Protein AF-A0A4Q3SKB2-F1 (afdb_monomer_lite)

Secondary structure (DSSP, 8-state):
-HHHHHHHHHHHHHHHHHHHHHTTTS-TTSS-GGGGGSGGGHHHHHHHHHHHHHHHHHHHHHHHHH-SS---HHHHHHHHHHHHHHHHHHHSPPPPTTSPPPHHHHHHHHHHHHHHHHHHHHHHHHHHHHHHHHTT------

Radius of gyration: 17.15 Å; chains: 1; bounding box: 40×31×46 Å

Foldseek 3Di:
DVVLLVVLVVVLVVLLVVLCVVPVVDDPPPDDPLCCCDPPNVVSVLVSLVSQLPNLQVVLVCQVPVVVPPFPNLLSVLSNQLNQLSVQLNVARADPPPDDDDPSNVSNVVSVCSNVVSVVVSCVRCVVSVVCVVVVNRDPPD

Structure (mmCIF, N/CA/C/O backbone):
data_AF-A0A4Q3SKB2-F1
#
_entry.id   AF-A0A4Q3SKB2-F1
#
loop_
_atom_site.group_PDB
_atom_site.id
_atom_site.type_symbol
_atom_site.label_atom_id
_atom_site.label_alt_id
_atom_site.label_comp_id
_atom_site.label_asym_id
_atom_site.label_entity_id
_atom_site.label_seq_id
_atom_site.pdbx_PDB_ins_code
_atom_site.Cartn_x
_atom_site.Cartn_y
_atom_site.Cartn_z
_atom_site.occupancy
_atom_site.B_iso_or_equiv
_atom_site.auth_seq_id
_atom_site.auth_comp_id
_atom_site.auth_asym_id
_atom_site.auth_atom_id
_atom_site.pdbx_PDB_model_num
ATOM 1 N N . MET A 1 1 ? 15.480 -12.368 -3.741 1.00 61.91 1 MET A N 1
ATOM 2 C CA . MET A 1 1 ? 14.485 -11.506 -3.061 1.00 61.91 1 MET A CA 1
ATOM 3 C C . MET A 1 1 ? 13.100 -11.570 -3.708 1.00 61.91 1 MET A C 1
ATOM 5 O O . MET A 1 1 ? 12.123 -11.390 -2.999 1.00 61.91 1 MET A O 1
ATOM 9 N N . GLU A 1 2 ? 12.975 -11.927 -4.993 1.00 67.31 2 GLU A N 1
ATOM 10 C CA . GLU A 1 2 ? 11.687 -11.900 -5.724 1.00 67.31 2 GLU A CA 1
ATOM 11 C C . GLU A 1 2 ? 10.649 -12.825 -5.106 1.00 67.31 2 GLU A C 1
ATOM 13 O O . GLU A 1 2 ? 9.533 -12.415 -4.807 1.00 67.31 2 GLU A O 1
ATOM 18 N N . LYS A 1 3 ? 11.068 -14.055 -4.794 1.00 75.31 3 LYS A N 1
ATOM 19 C CA . LYS A 1 3 ? 10.234 -15.040 -4.100 1.00 75.31 3 LYS A CA 1
ATOM 20 C C . LYS A 1 3 ? 9.759 -14.548 -2.730 1.00 75.31 3 LYS A C 1
ATOM 22 O O . LYS A 1 3 ? 8.687 -14.942 -2.295 1.00 75.31 3 LYS A O 1
ATOM 27 N N . VAL A 1 4 ? 10.530 -13.682 -2.064 1.00 74.94 4 VAL A N 1
ATOM 28 C CA . VAL A 1 4 ? 10.177 -13.117 -0.753 1.00 74.94 4 VAL A CA 1
ATOM 29 C C . VAL A 1 4 ? 9.115 -12.034 -0.915 1.00 74.94 4 VAL A C 1
ATOM 31 O O . VAL A 1 4 ? 8.103 -12.091 -0.227 1.00 74.94 4 VAL A O 1
ATOM 34 N N . ALA A 1 5 ? 9.294 -11.097 -1.851 1.00 72.81 5 ALA A N 1
ATOM 35 C CA . ALA A 1 5 ? 8.279 -10.086 -2.148 1.00 72.81 5 ALA A CA 1
ATOM 36 C C . ALA A 1 5 ? 6.961 -10.737 -2.593 1.00 72.81 5 ALA A C 1
ATOM 38 O O . ALA A 1 5 ? 5.908 -10.440 -2.033 1.00 72.81 5 ALA A O 1
ATOM 39 N N . ALA A 1 6 ? 7.027 -11.691 -3.527 1.00 78.25 6 ALA A N 1
ATOM 40 C CA . ALA A 1 6 ? 5.861 -12.436 -3.993 1.00 78.25 6 ALA A CA 1
ATOM 41 C C . ALA A 1 6 ? 5.174 -13.211 -2.857 1.00 78.25 6 ALA A C 1
ATOM 43 O O . ALA A 1 6 ? 3.952 -13.166 -2.738 1.00 78.25 6 ALA A O 1
ATOM 44 N N . ALA A 1 7 ? 5.944 -13.870 -1.983 1.00 78.00 7 ALA A N 1
ATOM 45 C CA . ALA A 1 7 ? 5.390 -14.561 -0.822 1.00 78.00 7 ALA A CA 1
ATOM 46 C C . ALA A 1 7 ? 4.714 -13.596 0.160 1.00 78.00 7 ALA A C 1
ATOM 48 O O . ALA A 1 7 ? 3.652 -13.924 0.679 1.00 78.00 7 ALA A O 1
ATOM 49 N N . LEU A 1 8 ? 5.282 -12.409 0.397 1.00 77.94 8 LEU A N 1
ATOM 50 C CA . LEU A 1 8 ? 4.681 -11.406 1.280 1.00 77.94 8 LEU A CA 1
ATOM 51 C C . LEU A 1 8 ? 3.385 -10.826 0.697 1.00 77.94 8 LEU A C 1
ATOM 53 O O . LEU A 1 8 ? 2.404 -10.705 1.423 1.00 77.94 8 LEU A O 1
ATOM 57 N N . TYR A 1 9 ? 3.339 -10.536 -0.606 1.00 80.25 9 TYR A N 1
ATOM 58 C CA . TYR A 1 9 ? 2.095 -10.114 -1.261 1.00 80.25 9 TYR A CA 1
ATOM 59 C C . TYR A 1 9 ? 1.049 -11.237 -1.290 1.00 80.25 9 TYR A C 1
ATOM 61 O O . TYR A 1 9 ? -0.131 -10.989 -1.047 1.00 80.25 9 TYR A O 1
ATOM 69 N N . GLY A 1 10 ? 1.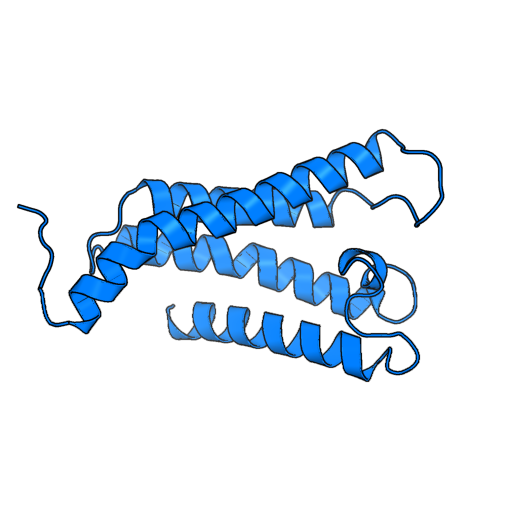468 -12.485 -1.514 1.00 80.75 10 GLY A N 1
ATOM 70 C CA . GLY A 1 10 ? 0.589 -13.649 -1.384 1.00 80.75 10 GLY A CA 1
ATOM 71 C C . GLY A 1 10 ? 0.046 -13.805 0.039 1.00 80.75 10 GLY A C 1
ATOM 72 O O . GLY A 1 10 ? -1.136 -14.085 0.229 1.00 80.75 10 GLY A O 1
ATOM 73 N N . LEU A 1 11 ? 0.881 -13.557 1.049 1.00 81.31 11 LEU A N 1
ATOM 74 C CA . LEU A 1 11 ? 0.485 -13.581 2.452 1.00 81.31 11 LEU A CA 1
ATOM 75 C C . LEU A 1 11 ? -0.523 -12.467 2.783 1.00 81.31 11 LEU A C 1
ATOM 77 O O . LEU A 1 11 ? -1.493 -12.734 3.490 1.00 81.31 11 LEU A O 1
ATOM 81 N N . ASP A 1 12 ? -0.354 -11.260 2.232 1.00 81.19 12 ASP A N 1
ATOM 82 C CA . ASP A 1 12 ? -1.330 -10.166 2.357 1.00 81.19 12 ASP A CA 1
ATOM 83 C C . ASP A 1 12 ? -2.716 -10.599 1.837 1.00 81.19 12 ASP A C 1
ATOM 85 O O . ASP A 1 12 ? -3.727 -10.385 2.512 1.00 81.19 12 ASP A O 1
ATOM 89 N N . LEU A 1 13 ? -2.774 -11.281 0.685 1.00 83.94 13 LEU A N 1
ATOM 90 C CA . LEU A 1 13 ? -4.027 -11.817 0.132 1.00 83.94 13 LEU A CA 1
ATOM 91 C C . LEU A 1 13 ? -4.644 -12.897 1.030 1.00 83.94 13 LEU A C 1
ATOM 93 O O . LEU A 1 13 ? -5.858 -12.901 1.255 1.00 83.94 13 LEU A O 1
ATOM 97 N N . LEU A 1 14 ? -3.821 -13.788 1.587 1.00 85.00 14 LEU A N 1
ATOM 98 C CA . LEU A 1 14 ? -4.281 -14.807 2.531 1.00 85.00 14 LEU A CA 1
ATOM 99 C C . LEU A 1 14 ? -4.829 -14.187 3.819 1.00 85.00 14 LEU A C 1
ATOM 101 O O . LEU A 1 14 ? -5.830 -14.676 4.342 1.00 85.00 14 LEU A O 1
ATOM 105 N N . PHE A 1 15 ? -4.236 -13.099 4.316 1.00 82.81 15 PHE A N 1
ATOM 106 C CA . PHE A 1 15 ? -4.782 -12.375 5.463 1.00 82.81 15 PHE A CA 1
ATOM 107 C C . PHE A 1 15 ? -6.128 -11.732 5.143 1.00 82.81 15 PHE A C 1
ATOM 109 O O . PHE A 1 15 ? -7.046 -11.848 5.954 1.00 82.81 15 PHE A O 1
ATOM 116 N N . LEU A 1 16 ? -6.289 -11.126 3.961 1.00 80.69 16 LEU A N 1
ATOM 117 C CA . LEU A 1 16 ? -7.584 -10.595 3.525 1.00 80.69 16 LEU A CA 1
ATOM 118 C C . LEU A 1 16 ? -8.657 -11.689 3.489 1.00 80.69 16 LEU A C 1
ATOM 120 O O . LEU A 1 16 ? -9.742 -11.495 4.037 1.00 80.69 16 LEU A O 1
ATOM 124 N N . LEU A 1 17 ? -8.336 -12.861 2.936 1.00 84.06 17 LEU A N 1
ATOM 125 C CA . LEU A 1 17 ? -9.221 -14.029 2.959 1.00 84.06 17 LEU A CA 1
ATOM 126 C C . LEU A 1 17 ? -9.521 -14.495 4.390 1.00 84.06 17 LEU A C 1
ATOM 128 O O . LEU A 1 17 ? -10.679 -14.737 4.732 1.00 84.06 17 LEU A O 1
ATOM 132 N N . ALA A 1 18 ? -8.503 -14.577 5.249 1.00 83.19 18 ALA A N 1
ATOM 133 C CA . ALA A 1 18 ? -8.667 -14.969 6.643 1.00 83.19 18 ALA A CA 1
ATOM 134 C C . ALA A 1 18 ? -9.585 -14.000 7.404 1.00 83.19 18 ALA A C 1
ATOM 136 O O . ALA A 1 18 ? -10.419 -14.457 8.183 1.00 83.19 18 ALA A O 1
ATOM 137 N N . PHE A 1 19 ? -9.506 -12.687 7.153 1.00 82.69 19 PHE A N 1
ATOM 138 C CA . PHE A 1 19 ? -10.425 -11.717 7.758 1.00 82.69 19 PHE A CA 1
ATOM 139 C C . PHE A 1 19 ? -11.876 -11.962 7.348 1.00 82.69 19 PHE A C 1
ATOM 141 O O . PHE A 1 19 ? -12.748 -11.893 8.215 1.00 82.69 19 PHE A O 1
ATOM 148 N N . GLN A 1 20 ? -12.133 -12.305 6.081 1.00 82.00 20 GLN A N 1
ATOM 149 C CA . GLN A 1 20 ? -13.481 -12.653 5.615 1.00 82.00 20 GLN A CA 1
ATOM 150 C C . GLN A 1 20 ? -13.983 -13.954 6.252 1.00 82.00 20 GLN A C 1
ATOM 152 O O . GLN A 1 20 ? -15.125 -14.035 6.693 1.00 82.00 20 GLN A O 1
ATOM 157 N N . VAL A 1 21 ? -13.122 -14.971 6.370 1.00 82.81 21 VAL A N 1
ATOM 158 C CA . VAL A 1 21 ? -13.489 -16.255 6.992 1.00 82.81 21 VAL A CA 1
ATOM 159 C C . VAL A 1 21 ? -13.747 -16.111 8.495 1.00 82.81 21 VAL A C 1
ATOM 161 O O . VAL A 1 21 ? -14.688 -16.709 9.015 1.00 82.81 21 VAL A O 1
ATOM 164 N N . LEU A 1 22 ? -12.938 -15.320 9.200 1.00 81.31 22 LEU A N 1
ATOM 165 C CA . LEU A 1 22 ? -13.082 -15.096 10.642 1.00 81.31 22 LEU A CA 1
ATOM 166 C C . LEU A 1 22 ? -14.258 -14.172 1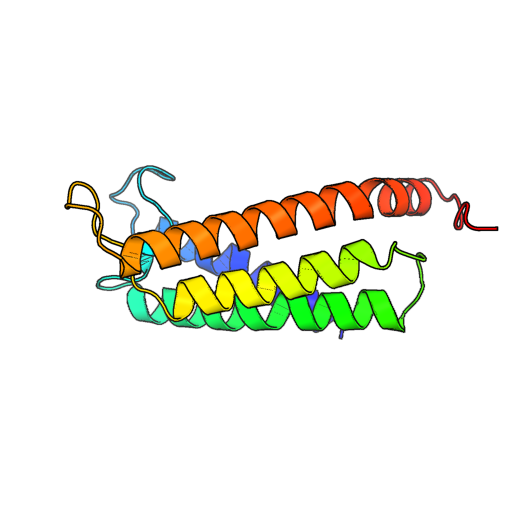0.989 1.00 81.31 22 LEU A C 1
ATOM 168 O O . LEU A 1 22 ? -14.756 -14.239 12.109 1.00 81.31 22 LEU A O 1
ATOM 172 N N . ASN A 1 23 ? -14.711 -13.343 10.044 1.00 77.94 23 ASN A N 1
ATOM 173 C CA . ASN A 1 23 ? -15.842 -12.428 10.208 1.00 77.94 23 ASN A CA 1
ATOM 174 C C . ASN A 1 23 ? -16.988 -12.759 9.237 1.00 77.94 23 ASN A C 1
ATOM 176 O O . ASN A 1 23 ? -17.616 -11.851 8.703 1.00 77.94 23 ASN A O 1
ATOM 180 N N . ARG A 1 24 ? -17.278 -14.052 9.024 1.00 77.94 24 ARG A N 1
ATOM 1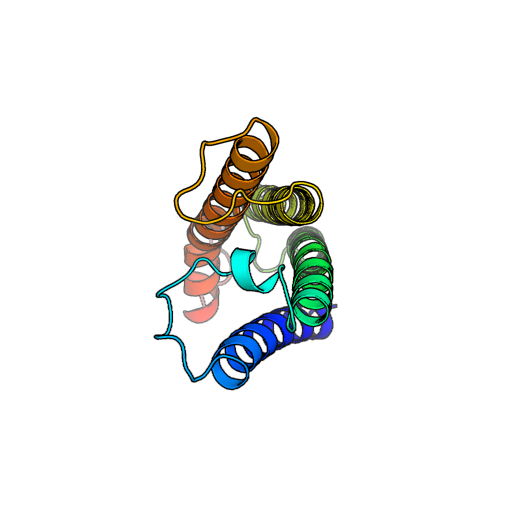81 C CA . ARG A 1 24 ? -18.329 -14.543 8.103 1.00 77.94 24 ARG A CA 1
ATOM 182 C C . ARG A 1 24 ? -19.721 -13.956 8.335 1.00 77.94 24 ARG A C 1
ATOM 184 O O . ARG A 1 24 ? -20.536 -13.954 7.423 1.00 77.94 24 ARG A O 1
ATOM 191 N N . GLU A 1 25 ? -19.996 -13.488 9.548 1.00 76.25 25 GLU A N 1
ATOM 192 C CA . GLU A 1 25 ? -21.268 -12.858 9.916 1.00 76.25 25 GLU A CA 1
ATOM 193 C C . GLU A 1 25 ? -21.420 -11.438 9.346 1.00 76.25 25 GLU A C 1
ATOM 195 O O . GLU A 1 25 ? -22.503 -10.861 9.401 1.00 76.25 25 GLU A O 1
ATOM 200 N N . GLN A 1 26 ? -20.347 -10.855 8.802 1.00 73.00 26 GLN A N 1
ATOM 201 C CA . GLN A 1 26 ? -20.353 -9.526 8.203 1.00 73.00 26 GLN A CA 1
ATOM 202 C C . GLN A 1 26 ? -20.309 -9.633 6.672 1.00 73.00 26 GLN A C 1
ATOM 204 O O . GLN A 1 26 ? -19.555 -10.451 6.140 1.00 73.00 26 GLN A O 1
ATOM 209 N N . PRO A 1 27 ? -21.071 -8.797 5.942 1.00 75.31 27 PRO A N 1
ATOM 210 C CA . PRO A 1 27 ? -20.994 -8.782 4.491 1.00 75.31 27 PRO A CA 1
ATOM 211 C C . PRO A 1 27 ? -19.583 -8.375 4.032 1.00 75.31 27 PRO A C 1
ATOM 213 O O . PRO A 1 27 ? -18.984 -7.465 4.623 1.00 75.31 27 PRO A O 1
ATOM 216 N N . PRO A 1 28 ? -19.048 -9.001 2.968 1.00 71.25 28 PRO A N 1
ATOM 217 C CA . PRO A 1 28 ? -17.749 -8.630 2.427 1.00 71.25 28 PRO A CA 1
ATOM 218 C C . PRO A 1 28 ? -17.767 -7.160 1.992 1.00 71.25 28 PRO A C 1
ATOM 220 O O . PRO A 1 28 ? -18.746 -6.683 1.422 1.00 71.25 28 PRO A O 1
ATOM 223 N N . PHE A 1 29 ? -16.686 -6.436 2.291 1.00 69.75 29 PHE A N 1
ATOM 224 C CA . PHE A 1 29 ? -16.516 -5.001 2.000 1.00 69.75 29 PHE A CA 1
ATOM 225 C C . PHE A 1 29 ? -17.484 -4.038 2.709 1.00 69.75 29 PHE A C 1
ATOM 227 O O . PHE A 1 29 ? -17.405 -2.834 2.480 1.00 69.75 29 PHE A O 1
ATOM 234 N N . ALA A 1 30 ? -18.352 -4.514 3.609 1.00 71.00 30 ALA A N 1
ATOM 235 C CA . ALA A 1 30 ? -19.268 -3.640 4.347 1.00 71.00 30 ALA A CA 1
ATOM 236 C C . ALA A 1 30 ? -18.550 -2.706 5.335 1.00 71.00 30 ALA A C 1
ATOM 238 O O . ALA A 1 30 ? -19.103 -1.683 5.736 1.00 71.00 30 ALA A O 1
ATOM 239 N N . LYS A 1 31 ? -17.326 -3.063 5.740 1.00 71.06 31 LYS A N 1
ATOM 240 C CA . LYS A 1 31 ? -16.508 -2.300 6.682 1.00 71.06 31 LYS A CA 1
ATOM 241 C C . LYS A 1 31 ? -15.101 -2.062 6.137 1.00 71.06 31 LYS A C 1
ATOM 243 O O . LYS A 1 31 ? -14.561 -2.928 5.443 1.00 71.06 31 LYS A O 1
ATOM 248 N N . PRO A 1 32 ? -14.480 -0.917 6.470 1.00 73.44 32 PRO A N 1
ATOM 249 C CA . PRO A 1 32 ? -13.080 -0.665 6.165 1.00 73.44 32 PRO A CA 1
ATOM 250 C C . PRO A 1 32 ? -12.174 -1.762 6.733 1.00 73.44 32 PRO A C 1
ATOM 252 O O . PRO A 1 32 ? -12.333 -2.176 7.879 1.00 73.44 32 PRO A O 1
ATOM 255 N N . VAL A 1 33 ? -11.153 -2.164 5.970 1.00 75.12 33 VAL A N 1
ATOM 256 C CA . VAL A 1 33 ? -10.169 -3.181 6.400 1.00 75.12 33 VAL A CA 1
ATOM 257 C C . VAL A 1 33 ? -9.461 -2.778 7.702 1.00 75.12 33 VAL A C 1
ATOM 259 O O . VAL A 1 33 ? -9.084 -3.638 8.495 1.00 75.12 33 VAL A O 1
ATOM 262 N N . SER A 1 34 ? -9.317 -1.477 7.969 1.00 72.62 34 SER A N 1
ATOM 263 C CA . SER A 1 34 ? -8.726 -0.972 9.212 1.00 72.62 34 SER A CA 1
ATOM 264 C C . SER A 1 34 ? -9.545 -1.293 10.467 1.00 72.62 34 SER A C 1
ATOM 266 O O . SER A 1 34 ? -8.975 -1.330 11.558 1.00 72.62 34 SER A O 1
ATOM 268 N N . GLU A 1 35 ? -10.843 -1.598 10.348 1.00 75.88 35 GLU A N 1
ATOM 269 C CA . GLU A 1 35 ? -11.667 -2.020 11.489 1.00 75.88 35 GLU A CA 1
ATOM 270 C C . GLU A 1 35 ? -11.292 -3.415 12.003 1.00 75.88 35 GLU A C 1
ATOM 272 O O . GLU A 1 35 ? -11.444 -3.679 13.196 1.00 75.88 35 GLU A O 1
ATOM 277 N N . TYR A 1 36 ? -10.693 -4.277 11.168 1.00 73.12 36 TYR A N 1
ATOM 278 C CA . TYR A 1 36 ? -10.137 -5.558 11.629 1.00 73.12 36 TYR A CA 1
ATOM 279 C C . TYR A 1 36 ? -8.973 -5.381 12.617 1.00 73.12 36 TYR A C 1
ATOM 281 O O . TYR A 1 36 ? -8.600 -6.339 13.301 1.00 73.12 36 TYR A O 1
ATOM 289 N N . GLY A 1 37 ? -8.419 -4.167 12.715 1.00 68.19 37 GLY A N 1
ATOM 290 C CA . GLY A 1 37 ? -7.433 -3.770 13.717 1.00 68.19 37 GLY A CA 1
ATOM 291 C C . GLY A 1 37 ? -7.976 -3.639 15.137 1.00 68.19 37 GLY A C 1
ATOM 292 O O . GLY A 1 37 ? -7.187 -3.465 16.065 1.00 68.19 37 GLY A O 1
ATOM 293 N N . VAL A 1 38 ? -9.291 -3.757 15.331 1.00 70.75 38 VAL A N 1
ATOM 294 C CA . VAL A 1 38 ? -9.946 -3.688 16.640 1.00 70.75 38 VAL A CA 1
ATOM 295 C C . VAL A 1 38 ? -10.607 -5.036 16.954 1.00 70.75 38 VAL A C 1
ATOM 297 O O . VAL A 1 38 ? -11.182 -5.690 16.088 1.00 70.75 38 VAL A O 1
ATOM 300 N N . GLY A 1 39 ? -10.517 -5.488 18.208 1.00 74.06 39 GLY A N 1
ATOM 301 C CA . GLY A 1 39 ? -11.150 -6.731 18.664 1.00 74.06 39 GLY A CA 1
ATOM 302 C C . GLY A 1 39 ? -10.353 -8.004 18.349 1.00 74.06 39 GLY A C 1
ATOM 303 O O . GLY A 1 39 ? -9.123 -8.023 18.411 1.00 74.06 39 GLY A O 1
ATOM 304 N N . ARG A 1 40 ? -11.056 -9.108 18.056 1.00 75.56 40 ARG A N 1
ATOM 305 C CA . ARG A 1 40 ? -10.483 -10.472 18.002 1.00 75.56 40 ARG A CA 1
ATOM 306 C C . ARG A 1 40 ? -9.436 -10.666 16.895 1.00 75.56 40 ARG A C 1
ATOM 308 O O . ARG A 1 40 ? -8.532 -11.483 17.053 1.00 75.56 40 ARG A O 1
ATOM 315 N N . THR A 1 41 ? -9.523 -9.908 15.801 1.00 80.31 41 THR A N 1
ATOM 316 C CA . THR A 1 41 ? -8.592 -9.980 14.661 1.00 80.31 41 THR A CA 1
ATOM 317 C C . THR A 1 41 ? -7.428 -8.991 14.739 1.00 80.31 41 THR A C 1
ATOM 319 O O . THR A 1 41 ? -6.551 -9.033 13.877 1.00 80.31 41 THR A O 1
ATOM 322 N N . ALA A 1 42 ? -7.348 -8.159 15.786 1.00 77.94 42 ALA A N 1
ATOM 323 C CA . ALA A 1 42 ? -6.359 -7.082 15.894 1.00 77.94 42 ALA A CA 1
ATOM 324 C C . ALA A 1 42 ? -4.905 -7.570 15.775 1.00 77.94 42 ALA A C 1
ATOM 326 O O . ALA A 1 42 ? -4.068 -6.933 15.133 1.00 77.94 42 ALA A O 1
ATOM 327 N N . ARG A 1 43 ? -4.591 -8.739 16.352 1.00 79.56 43 ARG A N 1
ATOM 328 C CA . ARG A 1 43 ? -3.245 -9.330 16.262 1.00 79.56 43 ARG A CA 1
ATOM 329 C C . ARG A 1 43 ? -2.901 -9.746 14.831 1.00 79.56 43 ARG A C 1
ATOM 331 O O . ARG A 1 43 ? -1.787 -9.489 14.386 1.00 79.56 43 ARG A O 1
ATOM 338 N N . LEU A 1 44 ? -3.852 -10.350 14.120 1.00 81.31 44 LEU A N 1
ATOM 339 C CA . LEU A 1 44 ? -3.686 -10.763 12.725 1.00 81.31 44 LEU A CA 1
ATOM 340 C C . LEU A 1 44 ? -3.534 -9.538 11.813 1.00 81.31 44 LEU A C 1
ATOM 342 O O . LEU A 1 44 ? -2.645 -9.503 10.969 1.00 81.31 44 LEU A O 1
ATOM 346 N N . PHE A 1 45 ? -4.323 -8.490 12.062 1.00 81.12 45 PHE A N 1
ATOM 347 C CA . PHE A 1 45 ? -4.214 -7.203 11.376 1.00 81.12 45 PHE A CA 1
ATOM 348 C C . PHE A 1 45 ? -2.850 -6.536 11.574 1.00 81.12 45 PHE A C 1
ATOM 350 O O . PHE A 1 45 ? -2.285 -5.991 10.631 1.00 81.12 45 PHE A O 1
ATOM 357 N N . ARG A 1 46 ? -2.265 -6.636 12.772 1.00 80.25 46 ARG A N 1
ATOM 358 C CA . ARG A 1 46 ? -0.919 -6.110 13.029 1.00 80.25 46 ARG A CA 1
ATOM 359 C C . ARG A 1 46 ? 0.159 -6.856 12.240 1.00 80.25 46 ARG A C 1
ATOM 361 O O . ARG A 1 46 ? 1.075 -6.218 11.734 1.00 80.25 46 ARG A O 1
ATOM 368 N N . VAL A 1 47 ? 0.047 -8.181 12.111 1.00 81.62 47 VAL A N 1
ATOM 369 C CA . VAL A 1 47 ? 0.973 -8.980 11.285 1.00 81.62 47 VAL A CA 1
ATOM 370 C C . VAL A 1 47 ? 0.816 -8.631 9.805 1.00 81.62 47 VAL A C 1
ATOM 372 O O . VAL A 1 47 ? 1.821 -8.391 9.143 1.00 81.62 47 VAL A O 1
ATOM 375 N N . TYR A 1 48 ? -0.424 -8.519 9.321 1.00 82.56 48 TYR A N 1
ATOM 376 C CA . TYR A 1 48 ? -0.738 -8.038 7.973 1.00 82.56 48 TYR A CA 1
ATOM 377 C C . TYR A 1 48 ? -0.116 -6.659 7.699 1.00 82.56 48 TYR A C 1
ATOM 379 O O . TYR A 1 48 ? 0.556 -6.472 6.691 1.00 82.56 48 TYR A O 1
ATOM 387 N N . LEU A 1 49 ? -0.246 -5.704 8.625 1.00 81.50 49 LEU A N 1
ATOM 388 C CA . LEU A 1 49 ? 0.367 -4.382 8.469 1.00 81.50 49 LEU A CA 1
ATOM 389 C C . LEU A 1 49 ? 1.895 -4.442 8.406 1.00 81.50 49 LEU A C 1
ATOM 391 O O . LEU A 1 49 ? 2.487 -3.756 7.578 1.00 81.50 49 LEU A O 1
ATOM 395 N N . ILE A 1 50 ? 2.539 -5.250 9.253 1.00 81.75 50 ILE A N 1
ATOM 396 C CA . ILE A 1 50 ? 4.002 -5.392 9.255 1.00 81.75 50 ILE A CA 1
ATOM 397 C C . ILE A 1 50 ? 4.480 -6.010 7.938 1.00 81.75 50 ILE A C 1
ATOM 399 O O . ILE A 1 50 ? 5.371 -5.450 7.298 1.00 81.75 50 ILE A O 1
ATOM 403 N N . ALA A 1 51 ? 3.868 -7.118 7.508 1.00 81.81 51 ALA A N 1
ATOM 404 C CA . ALA A 1 51 ? 4.168 -7.745 6.221 1.00 81.81 51 ALA A CA 1
ATOM 405 C C . ALA A 1 51 ? 3.991 -6.736 5.078 1.00 81.81 51 ALA A C 1
ATOM 407 O O . ALA A 1 51 ? 4.886 -6.553 4.247 1.00 81.81 51 ALA A O 1
ATOM 408 N N . GLY A 1 52 ? 2.892 -5.986 5.128 1.00 78.44 52 GLY A N 1
ATOM 409 C CA . GLY A 1 52 ? 2.572 -4.971 4.152 1.00 78.44 52 GLY A CA 1
ATOM 410 C C . GLY A 1 52 ? 3.488 -3.743 4.152 1.00 78.44 52 GLY A C 1
ATOM 411 O O . GLY A 1 52 ? 3.586 -3.083 3.119 1.00 78.44 52 GLY A O 1
ATOM 412 N N . CYS A 1 53 ? 4.171 -3.424 5.254 1.00 85.12 53 CYS A N 1
ATOM 413 C CA . CYS A 1 53 ? 5.189 -2.366 5.300 1.00 85.12 53 CYS A CA 1
ATOM 414 C C . CYS A 1 53 ? 6.532 -2.831 4.723 1.00 85.12 53 CYS A C 1
ATOM 416 O O . CYS A 1 53 ? 7.289 -2.009 4.216 1.00 85.12 53 CYS A O 1
ATOM 418 N N . ILE A 1 54 ? 6.835 -4.129 4.810 1.00 84.88 54 ILE A N 1
ATOM 419 C CA . ILE A 1 54 ? 8.122 -4.709 4.395 1.00 84.88 54 ILE A CA 1
ATOM 420 C C . ILE A 1 54 ? 8.119 -5.080 2.906 1.00 84.88 54 ILE A C 1
ATOM 422 O O . ILE A 1 54 ? 9.138 -4.929 2.232 1.00 84.88 54 ILE A O 1
ATOM 426 N N . ALA A 1 55 ? 6.984 -5.538 2.371 1.00 83.50 55 ALA A N 1
ATOM 427 C CA . ALA A 1 55 ? 6.886 -5.957 0.973 1.00 83.50 55 ALA A CA 1
ATOM 428 C C . ALA A 1 55 ? 7.204 -4.839 -0.047 1.00 83.50 55 ALA A C 1
ATOM 430 O O . ALA A 1 55 ? 8.003 -5.097 -0.952 1.00 83.50 55 ALA A O 1
ATOM 431 N N . PRO A 1 56 ? 6.669 -3.603 0.076 1.00 83.00 56 PRO A N 1
ATOM 432 C CA . PRO A 1 56 ? 6.921 -2.546 -0.901 1.00 83.00 56 PRO A CA 1
ATOM 433 C C . PRO A 1 56 ? 8.383 -2.088 -0.959 1.00 83.00 56 PRO A C 1
ATOM 435 O O . PRO A 1 56 ? 8.894 -2.001 -2.069 1.00 83.00 56 PRO A O 1
ATOM 438 N N . PRO A 1 57 ? 9.110 -1.865 0.157 1.00 84.44 57 PRO A N 1
ATOM 439 C CA . PRO A 1 57 ? 10.533 -1.527 0.107 1.00 84.44 57 PRO A CA 1
ATOM 440 C C . PRO A 1 57 ? 11.397 -2.628 -0.502 1.00 84.44 57 PRO A C 1
ATOM 442 O O . PRO A 1 57 ? 12.328 -2.322 -1.244 1.00 84.44 57 PRO A O 1
ATOM 445 N N . ILE A 1 58 ? 11.088 -3.904 -0.229 1.00 86.25 58 ILE A N 1
ATOM 446 C CA . ILE A 1 58 ? 11.790 -5.015 -0.881 1.00 86.25 58 ILE A CA 1
ATOM 447 C C . ILE A 1 58 ? 11.551 -4.947 -2.388 1.00 86.25 58 ILE A C 1
ATOM 449 O O . ILE A 1 58 ? 12.513 -4.980 -3.146 1.00 86.25 58 ILE A O 1
ATOM 453 N N . LEU A 1 59 ? 10.300 -4.793 -2.826 1.00 82.19 59 LEU A N 1
ATOM 454 C CA . LEU A 1 59 ? 9.989 -4.690 -4.249 1.00 82.19 59 LEU A CA 1
ATOM 455 C C . LEU A 1 59 ? 10.643 -3.455 -4.892 1.00 82.19 59 LEU A C 1
ATOM 457 O O . LEU A 1 59 ? 11.212 -3.567 -5.971 1.00 82.19 59 LEU A O 1
ATOM 461 N N . ALA A 1 60 ? 10.633 -2.310 -4.209 1.00 84.38 60 ALA A N 1
ATOM 462 C CA . ALA A 1 60 ? 11.260 -1.069 -4.659 1.00 84.38 60 ALA A CA 1
ATOM 463 C C . ALA A 1 60 ? 12.768 -1.248 -4.866 1.00 84.38 60 ALA A C 1
ATOM 465 O O . ALA A 1 60 ? 13.303 -0.879 -5.907 1.00 84.38 60 ALA A O 1
ATOM 466 N N . TRP A 1 61 ? 13.444 -1.874 -3.899 1.00 84.00 61 TRP A N 1
ATOM 467 C CA . TRP A 1 61 ? 14.861 -2.209 -4.007 1.00 84.00 61 TRP A CA 1
ATOM 468 C C . TRP A 1 61 ? 15.135 -3.108 -5.213 1.00 84.00 61 TRP A C 1
ATOM 470 O O . TRP A 1 61 ? 16.088 -2.890 -5.953 1.00 84.00 61 TRP A O 1
ATOM 480 N N . GLN A 1 62 ? 14.290 -4.112 -5.435 1.00 81.94 62 GLN A N 1
ATOM 481 C CA . GLN A 1 62 ? 14.459 -5.031 -6.554 1.00 81.94 62 GLN A CA 1
ATOM 482 C C . GLN A 1 62 ? 14.257 -4.361 -7.904 1.00 81.94 62 GLN A C 1
ATOM 484 O O . GLN A 1 62 ? 15.066 -4.575 -8.800 1.00 81.94 62 GLN A O 1
ATOM 489 N N . VAL A 1 63 ? 13.217 -3.542 -8.035 1.00 79.88 63 VAL A N 1
ATOM 490 C CA . VAL A 1 63 ? 12.968 -2.747 -9.239 1.00 79.88 63 VAL A CA 1
ATOM 491 C C . VAL A 1 63 ? 14.160 -1.831 -9.515 1.00 79.88 63 VAL A C 1
ATOM 493 O O . VAL A 1 63 ? 14.682 -1.823 -10.623 1.00 79.88 63 VAL A O 1
ATOM 496 N N . HIS A 1 64 ? 14.658 -1.143 -8.487 1.00 80.62 64 HIS A N 1
ATOM 497 C CA . HIS A 1 64 ? 15.768 -0.207 -8.630 1.00 80.62 64 HIS A CA 1
ATOM 498 C C . HIS A 1 64 ? 17.108 -0.876 -8.974 1.00 80.62 64 HIS A C 1
ATOM 500 O O . HIS A 1 64 ? 17.869 -0.335 -9.767 1.00 80.62 64 HIS A O 1
ATOM 506 N N . VAL A 1 65 ? 17.412 -2.038 -8.382 1.00 80.81 65 VAL A N 1
ATOM 507 C CA . VAL A 1 65 ? 18.711 -2.715 -8.562 1.00 80.81 65 VAL A CA 1
ATOM 508 C C . VAL A 1 65 ? 18.732 -3.650 -9.770 1.00 80.81 65 VAL A C 1
ATOM 510 O O . VAL A 1 65 ? 19.785 -3.820 -10.376 1.00 80.81 65 VAL A O 1
ATOM 513 N N . SER A 1 66 ? 17.610 -4.290 -10.114 1.00 71.94 66 SER A N 1
ATOM 514 C CA . SER A 1 66 ? 17.582 -5.233 -11.241 1.00 71.94 66 SER A CA 1
ATOM 515 C C . SER A 1 66 ? 17.689 -4.532 -12.592 1.00 71.94 66 SER A C 1
ATOM 517 O O . SER A 1 66 ? 18.265 -5.116 -13.508 1.00 71.94 66 SER A O 1
ATOM 519 N N . GLY A 1 67 ? 17.142 -3.313 -12.718 1.00 64.62 67 GLY A N 1
ATOM 520 C CA . GLY A 1 67 ? 17.132 -2.537 -13.965 1.00 64.62 67 GLY A CA 1
ATOM 521 C C . GLY A 1 67 ? 16.509 -3.274 -15.157 1.00 64.62 67 GLY A C 1
ATOM 522 O O . GLY A 1 67 ? 16.729 -2.883 -16.298 1.00 64.62 67 GLY A O 1
ATOM 523 N N . ASN A 1 68 ? 15.801 -4.386 -14.922 1.00 62.38 68 ASN A N 1
ATOM 524 C CA . ASN A 1 68 ? 15.302 -5.260 -15.974 1.00 62.38 68 ASN A CA 1
ATOM 525 C C . ASN A 1 68 ? 13.920 -5.839 -15.602 1.00 62.38 68 ASN A C 1
ATOM 527 O O . ASN A 1 68 ? 13.842 -6.733 -14.753 1.00 62.38 68 ASN A O 1
ATOM 531 N N . PRO A 1 69 ? 12.831 -5.356 -16.227 1.00 63.12 69 PRO A N 1
ATOM 532 C CA . PRO A 1 69 ? 12.817 -4.265 -17.202 1.00 63.12 69 PRO A CA 1
ATOM 533 C C . PRO A 1 69 ? 13.207 -2.930 -16.547 1.00 63.12 69 PRO A C 1
ATOM 535 O O . PRO A 1 69 ? 13.074 -2.766 -15.332 1.00 63.12 69 PRO A O 1
ATOM 538 N N . ASP A 1 70 ? 13.707 -1.996 -17.354 1.00 73.44 70 ASP A N 1
ATOM 539 C CA . ASP A 1 70 ? 14.045 -0.654 -16.885 1.00 73.44 70 ASP A CA 1
ATOM 540 C C . ASP A 1 70 ? 12.747 0.097 -16.566 1.00 73.44 70 ASP A C 1
ATOM 542 O O . ASP A 1 70 ? 12.044 0.607 -17.443 1.00 73.44 70 ASP A O 1
ATOM 546 N N . PHE A 1 71 ? 12.348 0.026 -15.299 1.00 79.75 71 PHE A N 1
ATOM 547 C CA . PHE A 1 71 ? 11.167 0.707 -14.801 1.00 79.75 71 PHE A CA 1
ATOM 548 C C . PHE A 1 71 ? 11.506 2.163 -14.478 1.00 79.75 71 PHE A C 1
ATOM 550 O O . PHE A 1 71 ? 12.570 2.436 -13.914 1.00 79.75 71 PHE A O 1
ATOM 557 N N . PRO A 1 72 ? 10.570 3.102 -14.698 1.00 84.81 72 PRO A N 1
ATOM 558 C CA . PRO A 1 72 ? 10.760 4.485 -14.298 1.00 84.81 72 PRO A CA 1
ATOM 559 C C . PRO A 1 72 ? 11.093 4.582 -12.807 1.00 84.81 72 PRO A C 1
ATOM 561 O O . PRO A 1 72 ? 10.451 3.939 -11.971 1.00 84.81 72 PRO A O 1
ATOM 564 N N . MET A 1 73 ? 12.031 5.463 -12.444 1.00 87.19 73 MET A N 1
ATOM 565 C CA . MET A 1 73 ? 12.390 5.732 -11.041 1.00 87.19 73 MET A CA 1
ATOM 566 C C . MET A 1 73 ? 11.161 6.063 -10.174 1.00 87.19 73 MET A C 1
ATOM 568 O O . MET A 1 73 ? 11.132 5.759 -8.978 1.00 87.19 73 MET A O 1
ATOM 572 N N . MET A 1 74 ? 10.116 6.626 -10.787 1.00 87.69 74 MET A N 1
ATOM 573 C CA . MET A 1 74 ? 8.837 6.910 -10.142 1.00 87.69 74 MET A CA 1
ATOM 574 C C . MET A 1 74 ? 8.170 5.664 -9.546 1.00 87.69 74 MET A C 1
ATOM 576 O O . MET A 1 74 ? 7.595 5.769 -8.465 1.00 87.69 74 MET A O 1
ATOM 580 N N . VAL A 1 75 ? 8.308 4.478 -10.152 1.00 87.81 75 VAL A N 1
ATOM 581 C CA . VAL A 1 75 ? 7.781 3.216 -9.594 1.00 87.81 75 VAL A CA 1
ATOM 582 C C . VAL A 1 75 ? 8.401 2.941 -8.222 1.00 87.81 75 VAL A C 1
ATOM 584 O O . VAL A 1 75 ? 7.686 2.680 -7.253 1.00 87.81 75 VAL A O 1
ATOM 587 N N . THR A 1 76 ? 9.723 3.080 -8.099 1.00 88.44 76 THR A N 1
ATOM 588 C CA . THR A 1 76 ? 10.448 2.930 -6.827 1.00 88.44 76 THR A CA 1
ATOM 589 C C . THR A 1 76 ? 9.985 3.963 -5.800 1.00 88.44 76 THR A C 1
ATOM 591 O O . THR A 1 76 ? 9.708 3.607 -4.652 1.00 88.44 76 THR A O 1
ATOM 594 N N . VAL A 1 77 ? 9.846 5.230 -6.206 1.00 91.12 77 VAL A N 1
ATOM 595 C CA . VAL A 1 77 ? 9.358 6.310 -5.329 1.00 91.12 77 VAL A CA 1
ATOM 596 C C . VAL A 1 77 ? 7.954 5.996 -4.813 1.00 91.12 77 VAL A C 1
ATOM 598 O O . VAL A 1 77 ? 7.709 6.076 -3.607 1.00 91.12 77 VAL A O 1
ATOM 601 N N . TYR A 1 78 ? 7.041 5.577 -5.689 1.00 92.44 78 TYR A N 1
ATOM 602 C CA . TYR A 1 78 ? 5.684 5.216 -5.301 1.00 92.44 78 TYR A CA 1
ATOM 603 C C . TYR A 1 78 ? 5.659 4.021 -4.345 1.00 92.44 78 TYR A C 1
ATOM 605 O O . TYR A 1 78 ? 4.969 4.081 -3.331 1.00 92.44 78 TYR A O 1
ATOM 613 N N . LEU A 1 79 ? 6.461 2.980 -4.573 1.00 91.00 79 LEU A N 1
ATOM 614 C CA . LEU A 1 79 ? 6.551 1.838 -3.654 1.00 91.00 79 LEU A CA 1
ATOM 615 C C . LEU A 1 79 ? 7.085 2.231 -2.264 1.00 91.00 79 LEU A C 1
ATOM 617 O O . LEU A 1 79 ? 6.593 1.731 -1.249 1.00 91.00 79 LEU A O 1
ATOM 621 N N . VAL A 1 80 ? 8.034 3.169 -2.185 1.00 90.12 80 VAL A N 1
ATOM 622 C CA . VAL A 1 80 ? 8.482 3.734 -0.899 1.00 90.12 80 VAL A CA 1
ATOM 623 C C . VAL A 1 80 ? 7.353 4.522 -0.226 1.00 90.12 80 VAL A C 1
ATOM 625 O O . VAL A 1 80 ? 7.114 4.351 0.971 1.00 90.12 80 VAL A O 1
ATOM 628 N N . LEU A 1 81 ? 6.605 5.333 -0.979 1.00 91.81 81 LEU A N 1
ATOM 629 C CA . LEU A 1 81 ? 5.443 6.060 -0.455 1.00 91.81 81 LEU A CA 1
ATOM 630 C C . LEU A 1 81 ? 4.337 5.114 0.039 1.00 91.81 81 LEU A C 1
ATOM 632 O O . LEU A 1 81 ? 3.718 5.402 1.064 1.00 91.81 81 LEU A O 1
ATOM 636 N N . VAL A 1 82 ? 4.131 3.963 -0.612 1.00 91.69 82 VAL A N 1
ATOM 637 C CA . VAL A 1 82 ? 3.226 2.906 -0.122 1.00 91.69 82 VAL A CA 1
ATOM 638 C C . VAL A 1 82 ? 3.668 2.421 1.255 1.00 91.69 82 VAL A C 1
ATOM 640 O O . VAL A 1 82 ? 2.839 2.315 2.161 1.00 91.69 82 VAL A O 1
ATOM 643 N N . ALA A 1 83 ? 4.964 2.157 1.438 1.00 90.56 83 ALA A N 1
ATOM 644 C CA . ALA A 1 83 ? 5.505 1.714 2.719 1.00 90.56 83 ALA A CA 1
ATOM 645 C C . ALA A 1 83 ? 5.287 2.761 3.821 1.00 90.56 83 ALA A C 1
ATOM 647 O O . ALA A 1 83 ? 4.829 2.423 4.913 1.00 90.56 83 ALA A O 1
ATOM 648 N N . LEU A 1 84 ? 5.547 4.039 3.520 1.00 91.06 84 LEU A N 1
ATOM 649 C CA . LEU A 1 84 ? 5.329 5.149 4.452 1.00 91.06 84 LEU A CA 1
ATOM 650 C C . LEU A 1 84 ? 3.847 5.330 4.797 1.00 91.06 84 LEU A C 1
ATOM 652 O O . LEU A 1 84 ? 3.503 5.508 5.966 1.00 91.06 84 LEU A O 1
ATOM 656 N N . GLY A 1 85 ? 2.960 5.231 3.806 1.00 89.38 85 GLY A N 1
ATOM 657 C CA . GLY A 1 85 ? 1.517 5.267 4.022 1.00 89.38 85 GLY A CA 1
ATOM 658 C C . GLY A 1 85 ? 1.053 4.112 4.913 1.00 89.38 85 GLY A C 1
ATOM 659 O O . GLY A 1 85 ? 0.366 4.341 5.907 1.00 89.38 85 GLY A O 1
ATOM 660 N N . ARG A 1 86 ? 1.500 2.879 4.640 1.00 88.81 86 ARG A N 1
ATOM 661 C CA . ARG A 1 86 ? 1.189 1.701 5.472 1.00 88.81 86 ARG A CA 1
ATOM 662 C C . ARG A 1 86 ? 1.750 1.813 6.893 1.00 88.81 86 ARG A C 1
ATOM 664 O O . ARG A 1 86 ? 1.052 1.451 7.841 1.00 88.81 86 ARG A O 1
ATOM 671 N N . LEU A 1 87 ? 2.942 2.385 7.068 1.00 87.94 87 LEU A N 1
ATOM 672 C CA . LEU A 1 87 ? 3.487 2.692 8.392 1.00 87.94 87 LEU A CA 1
ATOM 673 C C . LEU A 1 87 ? 2.609 3.714 9.127 1.00 87.94 87 LEU A C 1
ATOM 675 O O . LEU A 1 87 ? 2.294 3.525 10.300 1.00 87.94 87 LEU A O 1
ATOM 679 N N . GLY A 1 88 ? 2.150 4.756 8.433 1.00 85.19 88 GLY A N 1
ATOM 680 C CA . GLY A 1 88 ? 1.210 5.730 8.982 1.00 85.19 88 GLY A CA 1
ATOM 681 C C . GLY A 1 88 ? -0.106 5.097 9.445 1.00 85.19 88 GLY A C 1
ATOM 682 O O . GLY A 1 88 ? -0.567 5.366 10.553 1.00 85.19 88 GLY A O 1
ATOM 683 N N . ILE A 1 89 ? -0.674 4.189 8.646 1.00 85.88 89 ILE A N 1
ATOM 684 C CA . ILE A 1 89 ? -1.869 3.402 9.010 1.00 85.88 89 ILE A CA 1
ATOM 685 C C . ILE A 1 89 ? -1.621 2.581 10.284 1.00 85.88 89 ILE A C 1
ATOM 687 O O . ILE A 1 89 ? -2.519 2.456 11.115 1.00 85.88 89 ILE A O 1
ATOM 691 N N . ALA A 1 90 ? -0.414 2.034 10.453 1.00 83.25 90 ALA A N 1
ATOM 692 C CA . ALA A 1 90 ? -0.047 1.253 11.631 1.00 83.25 90 ALA A CA 1
ATOM 693 C C . ALA A 1 90 ? 0.172 2.111 12.891 1.00 83.25 90 ALA A C 1
ATOM 695 O O . ALA A 1 90 ? -0.088 1.642 14.000 1.00 83.25 90 ALA A O 1
ATOM 696 N N . VAL A 1 91 ? 0.652 3.348 12.734 1.00 85.19 91 VAL A N 1
ATOM 697 C CA . VAL A 1 91 ? 0.941 4.273 13.844 1.00 85.19 91 VAL A CA 1
ATOM 698 C C . VAL A 1 91 ? -0.315 5.011 14.315 1.00 85.19 91 VAL A C 1
ATOM 700 O O . VAL A 1 91 ? -0.510 5.187 15.521 1.00 85.19 91 VAL A O 1
ATOM 703 N N . TRP A 1 92 ? -1.176 5.452 13.395 1.00 82.06 92 TRP A N 1
ATOM 704 C CA . TRP A 1 92 ? -2.376 6.219 13.728 1.00 82.06 92 TRP A CA 1
ATOM 705 C C . TRP A 1 92 ? -3.617 5.336 13.760 1.00 82.06 92 TRP A C 1
ATOM 707 O O . TRP A 1 92 ? -3.926 4.632 12.806 1.00 82.06 92 TRP A O 1
ATOM 717 N N . THR A 1 93 ? -4.367 5.401 14.857 1.00 77.62 93 THR A N 1
ATOM 718 C CA . THR A 1 93 ? -5.626 4.666 15.010 1.00 77.62 93 THR A CA 1
ATOM 719 C C . THR A 1 93 ? -6.738 5.334 14.205 1.00 77.62 93 THR A C 1
ATOM 721 O O . THR A 1 93 ? -6.880 6.557 14.247 1.00 77.62 93 THR A O 1
ATOM 724 N N . ASN A 1 94 ? -7.527 4.531 13.488 1.00 77.31 94 ASN A N 1
ATOM 725 C CA . ASN A 1 94 ? -8.719 5.013 12.797 1.00 77.31 94 ASN A CA 1
ATOM 726 C C . ASN A 1 94 ? -9.823 5.375 13.801 1.00 77.31 94 ASN A C 1
ATOM 728 O O . ASN A 1 94 ? -9.941 4.737 14.850 1.00 77.31 94 ASN A O 1
ATOM 732 N N . ASP A 1 95 ? -10.659 6.350 13.453 1.00 77.25 95 ASP A N 1
ATOM 733 C CA . ASP A 1 95 ? -11.865 6.631 14.233 1.00 77.25 95 ASP A CA 1
ATOM 734 C C . ASP A 1 95 ? -12.927 5.551 13.948 1.00 77.25 95 ASP A C 1
ATOM 736 O O . ASP A 1 95 ? -13.122 5.191 12.780 1.00 77.25 95 ASP A O 1
ATOM 740 N N . PRO A 1 96 ? -13.634 5.033 14.971 1.00 74.56 96 PRO A N 1
ATOM 741 C CA . PRO A 1 96 ? -14.724 4.085 14.764 1.00 74.56 96 PRO A CA 1
ATOM 742 C C . PRO A 1 96 ? -15.829 4.657 13.870 1.00 74.56 96 PRO A C 1
ATOM 744 O O . PRO A 1 96 ? -16.114 5.862 13.899 1.00 74.56 96 PRO A O 1
ATOM 747 N N . HIS A 1 97 ? -16.490 3.785 13.108 1.00 66.44 97 HIS A N 1
ATOM 748 C CA . HIS A 1 97 ? -17.576 4.181 12.216 1.00 66.44 97 HIS A CA 1
ATOM 749 C C . HIS A 1 97 ? -18.675 4.951 12.964 1.00 66.44 97 HIS A C 1
ATOM 751 O O . HIS A 1 97 ? -19.115 4.537 14.035 1.00 66.44 97 HIS A O 1
ATOM 757 N N . GLY A 1 98 ? -19.113 6.081 12.403 1.00 69.62 98 GLY A N 1
ATOM 758 C CA . GLY A 1 98 ? -20.163 6.921 12.992 1.00 69.62 98 GLY A CA 1
ATOM 759 C C . GLY A 1 98 ? -19.721 7.828 14.149 1.00 69.62 98 GLY A C 1
ATOM 760 O O . GLY A 1 98 ? -20.555 8.540 14.704 1.00 69.62 98 GLY A O 1
ATOM 761 N N . THR A 1 99 ? -18.433 7.849 14.512 1.00 74.69 99 THR A N 1
ATOM 762 C CA . THR A 1 99 ? -17.910 8.760 15.546 1.00 74.69 99 THR A CA 1
ATOM 763 C C . THR A 1 99 ? -17.375 10.070 14.957 1.00 74.69 99 THR A C 1
ATOM 765 O O . THR A 1 99 ? -17.144 10.198 13.752 1.00 74.69 99 THR A O 1
ATOM 768 N N . ARG A 1 100 ? -17.204 11.090 15.809 1.00 80.19 100 ARG A N 1
ATOM 769 C CA . ARG A 1 100 ? -16.661 12.392 15.398 1.00 80.19 100 ARG A CA 1
ATOM 770 C C . ARG A 1 100 ? -15.192 12.248 14.995 1.00 80.19 100 ARG A C 1
ATOM 772 O O . ARG A 1 100 ? -14.397 11.719 15.762 1.00 80.19 100 ARG A O 1
ATOM 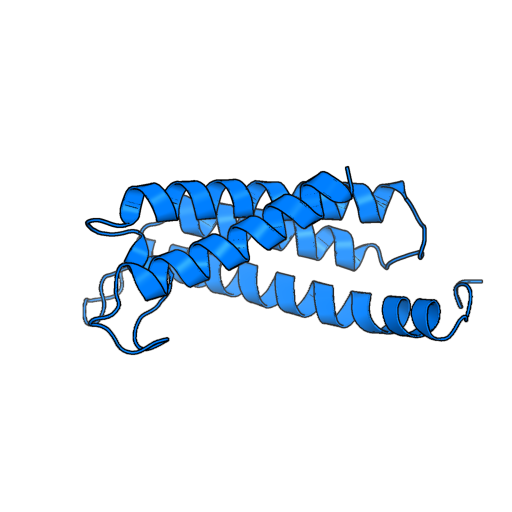779 N N . HIS A 1 101 ? -14.839 12.813 13.842 1.00 80.69 101 HIS A N 1
ATOM 780 C CA . HIS A 1 101 ? -13.468 12.812 13.336 1.00 80.69 101 HIS A CA 1
ATOM 781 C C . HIS A 1 101 ? -12.485 13.459 14.319 1.00 80.69 101 HIS A C 1
ATOM 783 O O . HIS A 1 101 ? -12.653 14.616 14.724 1.00 80.69 101 HIS A O 1
ATOM 789 N N . THR A 1 102 ? -11.434 12.723 14.663 1.00 86.88 102 THR A N 1
ATOM 790 C CA . THR A 1 102 ? -10.320 13.184 15.486 1.00 86.88 102 THR A CA 1
ATOM 791 C C . THR A 1 102 ? -9.115 13.529 14.612 1.00 86.88 102 THR A C 1
ATOM 793 O O . THR A 1 102 ? -8.989 13.097 13.466 1.00 86.88 102 THR A O 1
ATOM 796 N N . ARG A 1 103 ? -8.160 14.298 15.157 1.00 85.38 103 ARG A N 1
ATOM 797 C CA . ARG A 1 103 ? -6.895 14.575 14.449 1.00 85.38 103 ARG A CA 1
ATOM 798 C C . ARG A 1 103 ? -6.143 13.285 14.092 1.00 85.38 103 ARG A C 1
ATOM 800 O O . ARG A 1 103 ? -5.526 13.229 13.035 1.00 85.38 103 ARG A O 1
ATOM 807 N N . LYS A 1 104 ? -6.211 12.255 14.946 1.00 85.31 104 LYS A N 1
ATOM 808 C CA . LYS A 1 104 ? -5.558 10.958 14.708 1.00 85.31 104 LYS A CA 1
ATOM 809 C C . LYS A 1 104 ? -6.249 10.174 13.593 1.00 85.31 104 LYS A C 1
ATOM 811 O O . LYS A 1 104 ? -5.556 9.701 12.697 1.00 85.31 104 LYS A O 1
ATOM 816 N N . GLY A 1 105 ? -7.581 10.113 13.585 1.00 82.75 105 GLY A N 1
ATOM 817 C CA . GLY A 1 105 ? -8.319 9.470 12.497 1.00 82.75 105 GLY A CA 1
ATOM 818 C C . GLY A 1 105 ? -8.141 10.182 11.155 1.00 82.75 105 GLY A C 1
ATOM 819 O O . GLY A 1 105 ? -7.997 9.524 10.127 1.00 82.75 105 GLY A O 1
ATOM 820 N N . ASN A 1 106 ? -8.023 11.513 11.148 1.00 86.75 106 ASN A N 1
ATOM 821 C CA . ASN A 1 106 ? -7.680 12.258 9.932 1.00 86.75 106 ASN A CA 1
ATOM 822 C C . ASN A 1 106 ? -6.273 11.914 9.411 1.00 86.75 106 ASN A C 1
ATOM 824 O O . ASN A 1 106 ? -6.111 11.725 8.207 1.00 86.75 106 ASN A O 1
ATOM 828 N N . LEU A 1 107 ? -5.272 11.777 10.291 1.00 88.75 107 LEU A N 1
ATOM 829 C CA . LEU A 1 107 ? -3.927 11.327 9.899 1.00 88.75 107 LEU A CA 1
ATOM 830 C C . LEU A 1 107 ? -3.935 9.885 9.377 1.00 88.75 107 LEU A C 1
ATOM 832 O O . LEU A 1 107 ? -3.311 9.608 8.355 1.00 88.75 107 LEU A O 1
ATOM 836 N N . HIS A 1 108 ? -4.691 8.985 10.013 1.00 88.62 108 HIS A N 1
ATOM 837 C CA . HIS A 1 108 ? -4.884 7.618 9.521 1.00 88.62 108 HIS A CA 1
ATOM 838 C C . HIS A 1 108 ? -5.488 7.606 8.109 1.00 88.62 108 HIS A C 1
ATOM 840 O O . HIS A 1 108 ? -5.007 6.892 7.228 1.00 88.62 108 HIS A O 1
ATOM 846 N N . ARG A 1 109 ? -6.515 8.427 7.860 1.00 85.44 109 ARG A N 1
ATOM 847 C CA . ARG A 1 109 ? -7.132 8.560 6.531 1.00 85.44 109 ARG A CA 1
ATOM 848 C C . ARG A 1 109 ? -6.175 9.141 5.503 1.00 85.44 109 ARG A C 1
ATOM 850 O O . ARG A 1 109 ? -6.113 8.616 4.398 1.00 85.44 109 ARG A O 1
ATOM 857 N N . ALA A 1 110 ? -5.412 10.171 5.861 1.00 89.62 110 ALA A N 1
ATOM 858 C CA . ALA A 1 110 ? -4.396 10.737 4.979 1.00 89.62 110 ALA A CA 1
ATOM 859 C C . ALA A 1 110 ? -3.323 9.694 4.620 1.00 89.62 110 ALA A C 1
ATOM 861 O O . ALA A 1 110 ? -2.980 9.550 3.450 1.00 89.62 110 ALA A O 1
ATOM 862 N N . ALA A 1 111 ? -2.858 8.909 5.597 1.00 90.31 111 ALA A N 1
ATOM 863 C CA . ALA A 1 111 ? -1.913 7.815 5.376 1.00 90.31 111 ALA A CA 1
ATOM 864 C C . ALA A 1 111 ? -2.504 6.704 4.491 1.00 90.31 111 ALA A C 1
ATOM 866 O O . ALA A 1 111 ? -1.823 6.177 3.614 1.00 90.31 111 ALA A O 1
ATOM 867 N N . THR A 1 112 ? -3.789 6.395 4.684 1.00 89.12 112 THR A N 1
ATOM 868 C CA . THR A 1 112 ? -4.538 5.445 3.853 1.00 89.12 112 THR A CA 1
ATOM 869 C C . THR A 1 112 ? -4.622 5.9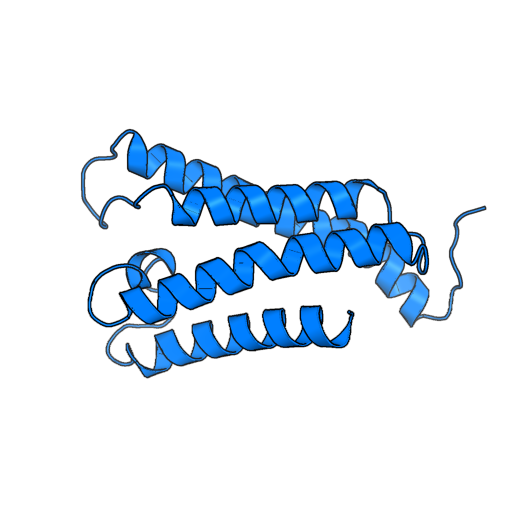30 2.410 1.00 89.12 112 THR A C 1
ATOM 871 O O . THR A 1 112 ? -4.276 5.188 1.494 1.00 89.12 112 THR A O 1
ATOM 874 N N . LEU A 1 113 ? -5.014 7.189 2.204 1.00 91.75 113 LEU A N 1
ATOM 875 C CA . LEU A 1 113 ? -5.093 7.800 0.882 1.00 91.75 113 LEU A CA 1
ATOM 876 C C . LEU A 1 113 ? -3.720 7.820 0.202 1.00 91.75 113 LEU A C 1
ATOM 878 O O . LEU A 1 113 ? -3.615 7.427 -0.952 1.00 91.75 113 LEU A O 1
ATOM 882 N N . LEU A 1 114 ? -2.664 8.205 0.924 1.00 92.00 114 LEU A N 1
ATOM 883 C CA . LEU A 1 114 ? -1.296 8.178 0.409 1.00 92.00 114 LEU A CA 1
ATOM 884 C C . LEU A 1 114 ? -0.894 6.769 -0.044 1.00 92.00 114 LEU A C 1
ATOM 886 O O . LEU A 1 114 ? -0.404 6.613 -1.159 1.00 92.00 114 LEU A O 1
ATOM 890 N N . ALA A 1 115 ? -1.128 5.753 0.794 1.00 90.44 115 ALA A N 1
ATOM 891 C CA . ALA A 1 115 ? -0.772 4.372 0.481 1.00 90.44 115 ALA A CA 1
ATOM 892 C C . ALA A 1 115 ? -1.494 3.866 -0.775 1.00 90.44 115 ALA A C 1
ATOM 894 O O . ALA A 1 115 ? -0.855 3.305 -1.662 1.00 90.44 115 ALA A O 1
ATOM 895 N N . PHE A 1 116 ? -2.810 4.079 -0.872 1.00 90.44 116 PHE A N 1
ATOM 896 C CA . PHE A 1 116 ? -3.591 3.610 -2.018 1.00 90.44 116 PHE A CA 1
ATOM 897 C C . PHE A 1 116 ? -3.281 4.383 -3.297 1.00 90.44 116 PHE A C 1
ATOM 899 O O . PHE A 1 116 ? -3.104 3.761 -4.342 1.00 90.44 116 PHE A O 1
ATOM 906 N N . THR A 1 117 ? -3.158 5.709 -3.223 1.00 93.06 117 THR A N 1
ATOM 907 C CA . THR A 1 117 ? -2.797 6.530 -4.385 1.00 93.06 117 THR A CA 1
ATOM 908 C C . THR A 1 117 ? -1.414 6.155 -4.900 1.00 93.06 117 THR A C 1
ATOM 910 O O . THR A 1 117 ? -1.252 5.941 -6.096 1.00 93.06 117 THR A O 1
ATOM 913 N N . ALA A 1 118 ? -0.422 6.004 -4.018 1.00 92.75 118 ALA A N 1
ATOM 914 C CA . ALA A 1 118 ? 0.915 5.591 -4.428 1.00 92.75 118 ALA A CA 1
ATOM 915 C C . ALA A 1 118 ? 0.919 4.173 -5.022 1.00 92.75 118 ALA A C 1
ATOM 917 O O . ALA A 1 118 ? 1.557 3.948 -6.044 1.00 92.75 118 ALA A O 1
ATOM 918 N N . ALA A 1 119 ? 0.162 3.230 -4.449 1.00 91.38 119 ALA A N 1
ATOM 919 C CA . ALA A 1 119 ? 0.047 1.882 -5.006 1.00 91.38 119 ALA A CA 1
ATOM 920 C C . ALA A 1 119 ? -0.578 1.902 -6.408 1.00 91.38 119 ALA A C 1
ATOM 922 O O . ALA A 1 119 ? -0.073 1.245 -7.314 1.00 91.38 119 ALA A O 1
ATOM 923 N N . TYR A 1 120 ? -1.639 2.691 -6.597 1.00 91.06 120 TYR A N 1
ATOM 924 C CA . TYR A 1 120 ? -2.270 2.871 -7.901 1.00 91.06 120 TYR A CA 1
ATOM 925 C C . TYR A 1 120 ? -1.298 3.477 -8.918 1.00 91.06 120 TYR A C 1
ATOM 927 O O . TYR A 1 120 ? -1.143 2.934 -10.007 1.00 91.06 120 TYR A O 1
ATOM 935 N N . MET A 1 121 ? -0.589 4.545 -8.546 1.00 94.56 121 MET A N 1
ATOM 936 C CA . MET A 1 121 ? 0.393 5.182 -9.426 1.00 94.56 121 MET A CA 1
ATOM 937 C C . MET A 1 121 ? 1.550 4.240 -9.778 1.00 94.56 121 MET A C 1
ATOM 939 O O . MET A 1 121 ? 1.945 4.184 -10.936 1.00 94.56 121 MET A O 1
ATOM 943 N N . ALA A 1 122 ? 2.042 3.437 -8.828 1.00 91.50 122 ALA A N 1
ATOM 944 C CA . ALA A 1 122 ? 3.059 2.423 -9.110 1.00 91.50 122 ALA A CA 1
ATOM 945 C C . ALA A 1 122 ? 2.585 1.416 -10.168 1.00 91.50 122 ALA A C 1
ATOM 947 O O . ALA A 1 122 ? 3.353 1.057 -11.055 1.00 91.50 122 ALA A O 1
ATOM 948 N N . VAL A 1 123 ? 1.322 0.980 -10.096 1.00 90.38 123 VAL A N 1
ATOM 949 C CA . VAL A 1 123 ? 0.732 0.074 -11.092 1.00 90.38 123 VAL A CA 1
ATOM 950 C C . VAL A 1 123 ? 0.588 0.769 -12.441 1.00 90.38 123 VAL A C 1
ATOM 952 O O . VAL A 1 123 ? 0.994 0.196 -13.449 1.00 90.38 123 VAL A O 1
ATOM 955 N N . VAL A 1 124 ? 0.044 1.988 -12.475 1.00 92.50 124 VAL A N 1
ATOM 956 C CA . VAL A 1 124 ? -0.135 2.757 -13.718 1.00 92.50 124 VAL A CA 1
ATOM 957 C C . VAL A 1 124 ? 1.197 2.955 -14.438 1.00 92.50 124 VAL A C 1
ATOM 959 O O . VAL A 1 124 ? 1.274 2.683 -15.630 1.00 92.50 124 VAL A O 1
ATOM 962 N N . GLU A 1 125 ? 2.246 3.343 -13.714 1.00 90.50 125 GLU A N 1
ATOM 963 C CA . GLU A 1 125 ? 3.584 3.534 -14.283 1.00 90.50 125 GLU A CA 1
ATOM 964 C C . GLU A 1 125 ? 4.246 2.214 -14.697 1.00 90.50 125 GLU A C 1
ATOM 966 O O . GLU A 1 125 ? 4.906 2.145 -15.726 1.00 90.50 125 GLU A O 1
ATOM 971 N N . ALA A 1 126 ? 4.080 1.136 -13.925 1.00 87.25 126 ALA A N 1
ATOM 972 C CA . ALA A 1 126 ? 4.724 -0.140 -14.240 1.00 87.25 126 ALA A CA 1
ATOM 973 C C . ALA A 1 126 ? 4.035 -0.904 -15.387 1.00 87.25 126 ALA A C 1
ATOM 975 O O . ALA A 1 126 ? 4.688 -1.678 -16.089 1.00 87.25 126 ALA A O 1
ATOM 976 N N . THR A 1 127 ? 2.724 -0.716 -15.578 1.00 89.50 127 THR A N 1
ATOM 977 C CA . THR A 1 127 ? 1.912 -1.532 -16.499 1.00 89.50 127 THR A CA 1
ATOM 978 C C . THR A 1 127 ? 2.408 -1.489 -17.950 1.00 89.50 127 THR A C 1
ATOM 980 O O . THR A 1 127 ? 2.580 -2.567 -18.515 1.00 89.50 127 THR A O 1
ATOM 983 N N . PRO A 1 128 ? 2.704 -0.326 -18.566 1.00 87.50 128 PRO A N 1
ATOM 984 C CA . PRO A 1 128 ? 3.194 -0.283 -19.946 1.00 87.50 128 PRO A CA 1
ATOM 985 C C . PRO A 1 128 ? 4.480 -1.095 -20.156 1.00 87.50 128 PRO A C 1
ATOM 987 O O . PRO A 1 128 ? 4.593 -1.834 -21.131 1.00 87.50 128 PRO A O 1
ATOM 990 N N . HIS A 1 129 ? 5.417 -1.025 -19.206 1.00 85.38 129 HIS A N 1
ATOM 991 C CA . HIS A 1 129 ? 6.688 -1.756 -19.263 1.00 85.38 129 HIS A CA 1
ATOM 992 C C . HIS A 1 129 ? 6.484 -3.268 -19.108 1.00 85.38 129 HIS A C 1
ATOM 994 O O . HIS A 1 129 ? 7.140 -4.061 -19.782 1.00 85.38 129 HIS A O 1
ATOM 1000 N N . LEU A 1 130 ? 5.546 -3.676 -18.248 1.00 85.31 130 LEU A N 1
ATOM 1001 C CA . LEU A 1 130 ? 5.176 -5.081 -18.068 1.00 85.31 130 LEU A CA 1
ATOM 1002 C C . LEU A 1 130 ? 4.468 -5.656 -19.299 1.00 85.31 130 LEU A C 1
ATOM 1004 O O . LEU A 1 130 ? 4.745 -6.795 -19.672 1.00 85.31 130 LEU A O 1
ATOM 1008 N N . VAL A 1 131 ? 3.580 -4.883 -19.933 1.00 86.31 131 VAL A N 1
ATOM 1009 C CA . VAL A 1 131 ? 2.897 -5.278 -21.175 1.00 86.31 131 VAL A CA 1
ATOM 1010 C C . VAL A 1 131 ? 3.909 -5.435 -22.307 1.00 86.31 131 VAL A C 1
ATOM 1012 O O . VAL A 1 131 ? 3.943 -6.492 -22.930 1.00 86.31 131 VAL A O 1
ATOM 1015 N N . ALA A 1 132 ? 4.799 -4.456 -22.500 1.00 83.31 132 ALA A N 1
ATOM 1016 C CA . ALA A 1 132 ? 5.858 -4.537 -23.506 1.00 83.31 132 ALA A CA 1
ATOM 1017 C C . ALA A 1 132 ? 6.748 -5.778 -23.305 1.00 83.31 132 ALA A C 1
ATOM 1019 O O . ALA A 1 132 ? 7.010 -6.522 -24.251 1.00 83.31 132 ALA A O 1
ATOM 1020 N N . LEU A 1 133 ? 7.143 -6.057 -22.056 1.00 81.75 133 LEU A N 1
ATOM 1021 C CA . LEU A 1 133 ? 7.922 -7.246 -21.714 1.00 81.75 133 LEU A CA 1
ATOM 1022 C C . LEU A 1 133 ? 7.159 -8.548 -22.020 1.00 81.75 133 LEU A C 1
ATOM 1024 O O . LEU A 1 133 ? 7.751 -9.501 -22.527 1.00 81.75 133 LEU A O 1
ATOM 1028 N N . HIS A 1 134 ? 5.858 -8.597 -21.716 1.00 80.44 134 HIS A N 1
ATOM 1029 C CA . HIS A 1 134 ? 5.005 -9.762 -21.968 1.00 80.44 134 HIS A CA 1
ATOM 1030 C C . HIS A 1 134 ? 4.801 -10.029 -23.465 1.00 80.44 134 HIS A C 1
ATOM 1032 O O . HIS A 1 134 ? 4.825 -11.182 -23.890 1.00 80.44 134 HIS A O 1
ATOM 1038 N N . GLU A 1 135 ? 4.661 -8.973 -24.266 1.00 83.94 135 GLU A N 1
ATOM 1039 C CA . GLU A 1 135 ? 4.518 -9.043 -25.726 1.00 83.94 135 GLU A CA 1
ATOM 1040 C C . GLU A 1 135 ? 5.846 -9.349 -26.449 1.00 83.94 135 GLU A C 1
ATOM 1042 O O . GLU A 1 135 ? 5.877 -9.488 -27.671 1.00 83.94 135 GLU A O 1
ATOM 1047 N N . GLY A 1 136 ? 6.949 -9.508 -25.707 1.00 68.12 136 GLY A N 1
ATOM 1048 C CA . GLY A 1 136 ? 8.262 -9.862 -26.248 1.00 68.12 136 GLY A CA 1
ATOM 1049 C C . GLY A 1 136 ? 9.074 -8.671 -26.763 1.00 68.12 136 GLY A C 1
ATOM 1050 O O . GLY A 1 136 ? 10.168 -8.868 -27.299 1.00 68.12 136 GLY A O 1
ATOM 1051 N N . ALA A 1 137 ? 8.594 -7.440 -26.570 1.00 59.88 137 ALA A N 1
ATOM 1052 C CA . ALA A 1 137 ? 9.368 -6.237 -26.829 1.00 59.88 137 ALA A CA 1
ATOM 1053 C C . ALA A 1 137 ? 10.377 -6.041 -25.686 1.00 59.88 137 ALA A C 1
ATOM 1055 O O . ALA A 1 137 ? 10.034 -5.647 -24.570 1.00 59.88 137 ALA A O 1
ATOM 1056 N N . ARG A 1 138 ? 11.658 -6.333 -25.944 1.00 56.19 138 ARG A N 1
ATOM 1057 C CA . ARG A 1 138 ? 12.731 -5.857 -25.062 1.00 56.19 138 ARG A CA 1
ATOM 1058 C C . ARG A 1 138 ? 12.717 -4.327 -25.102 1.00 56.19 138 ARG A C 1
ATOM 1060 O O . ARG A 1 138 ? 12.843 -3.778 -26.185 1.00 56.19 138 ARG A O 1
ATOM 1067 N N . SER A 1 139 ? 12.522 -3.721 -23.927 1.00 49.19 139 SER A N 1
ATOM 1068 C CA . SER A 1 139 ? 12.712 -2.308 -23.552 1.00 49.19 139 SER A CA 1
ATOM 1069 C C . SER A 1 139 ? 12.793 -1.300 -24.708 1.00 49.19 139 SER A C 1
ATOM 1071 O O . SER A 1 139 ? 13.794 -1.247 -25.410 1.00 49.19 139 SER A O 1
ATOM 1073 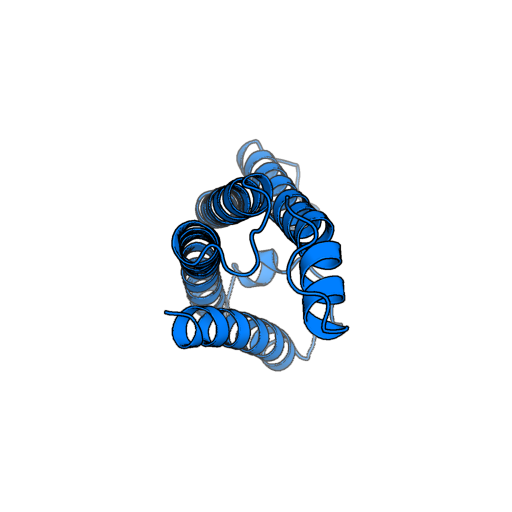N N . VAL A 1 140 ? 11.793 -0.421 -24.837 1.00 49.12 140 VAL A N 1
ATOM 1074 C CA . VAL A 1 140 ? 11.814 0.735 -25.766 1.00 49.12 140 VAL A CA 1
ATOM 1075 C C . VAL A 1 140 ? 12.606 1.922 -25.176 1.00 49.12 140 VAL A C 1
ATOM 1077 O O . VAL A 1 140 ? 12.308 3.079 -25.447 1.00 49.12 140 VAL A O 1
ATOM 1080 N N . GLY A 1 141 ? 13.576 1.647 -24.304 1.00 50.56 141 GLY A N 1
ATOM 1081 C CA . GLY A 1 141 ? 14.448 2.655 -23.707 1.00 50.56 141 GLY A CA 1
ATOM 1082 C C . GLY A 1 141 ? 15.819 2.642 -24.369 1.00 50.56 141 GLY A C 1
ATOM 1083 O O . GLY A 1 141 ? 16.725 2.021 -23.819 1.00 50.56 141 GLY A O 1
ATOM 1084 N N . ASP A 1 142 ? 15.924 3.297 -25.528 1.00 38.00 142 ASP A N 1
ATOM 1085 C CA . ASP A 1 142 ? 17.167 3.870 -26.072 1.00 38.00 142 ASP A CA 1
ATOM 1086 C C . ASP A 1 142 ? 17.121 5.398 -25.886 1.00 38.00 142 ASP A C 1
ATOM 1088 O O . ASP A 1 142 ? 16.054 5.994 -26.180 1.00 38.00 142 ASP A O 1
#

Sequence (142 aa):
MEKVAAALYGLDLLFLLAFQVLNREQPPFAKPVSEYGVGRTARLFRVYLIAGCIAPPILAWQVHVSGNPDFPMMVTVYLVLVALGRLGIAVWTNDPHGTRHTRKGNLHRAATLLAFTAAYMAVVEATPHLVALHEGARSVGD

pLDDT: mean 80.49, std 9.6, range [38.0, 94.56]